Protein AF-A0A2B7ZW89-F1 (afdb_monomer)

Structure (mmCIF, N/CA/C/O backbone):
data_AF-A0A2B7ZW89-F1
#
_entry.id   AF-A0A2B7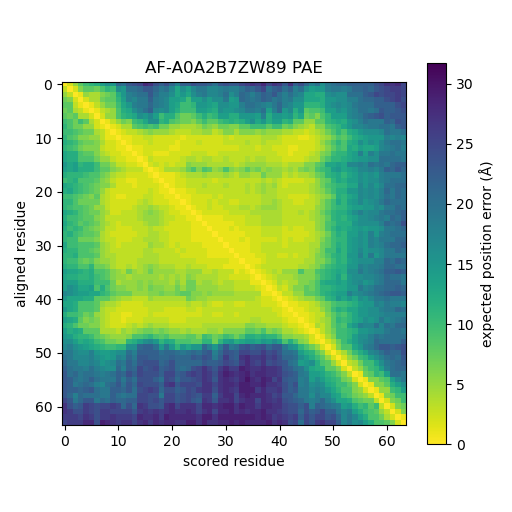ZW89-F1
#
loop_
_atom_site.group_PDB
_atom_site.id
_atom_site.type_symbol
_atom_site.label_atom_id
_atom_site.label_alt_id
_atom_site.label_comp_id
_atom_site.label_asym_id
_atom_site.label_entity_id
_atom_site.label_seq_id
_atom_site.pdbx_PDB_ins_code
_atom_site.Cartn_x
_atom_site.Cartn_y
_atom_site.Cartn_z
_atom_site.occupancy
_atom_site.B_iso_or_equiv
_atom_site.auth_seq_id
_atom_site.auth_comp_id
_atom_site.auth_asym_id
_atom_site.auth_atom_id
_atom_site.pdbx_PDB_model_num
ATOM 1 N N . ASP A 1 1 ? 18.170 14.279 0.402 1.00 41.00 1 ASP A N 1
ATOM 2 C CA . ASP A 1 1 ? 17.589 12.971 0.757 1.00 41.00 1 ASP A CA 1
ATOM 3 C C . ASP A 1 1 ? 16.204 12.799 0.173 1.00 41.00 1 ASP A C 1
ATOM 5 O O . ASP A 1 1 ? 15.240 13.365 0.678 1.00 41.00 1 ASP A O 1
ATOM 9 N N . SER A 1 2 ? 16.112 12.056 -0.927 1.00 46.78 2 SER A N 1
ATOM 10 C CA . SER A 1 2 ? 14.852 11.816 -1.627 1.00 46.78 2 SER A CA 1
ATOM 11 C C . SER A 1 2 ? 14.186 10.557 -1.072 1.00 46.78 2 SER A C 1
ATOM 13 O O . SER A 1 2 ? 14.742 9.468 -1.172 1.00 46.78 2 SER A O 1
ATOM 15 N N . LEU A 1 3 ? 12.969 10.684 -0.527 1.00 52.56 3 LEU A N 1
ATOM 16 C CA . LEU A 1 3 ? 12.110 9.561 -0.089 1.00 52.56 3 LEU A CA 1
ATOM 17 C C . LEU A 1 3 ? 11.995 8.450 -1.152 1.00 52.56 3 LEU A C 1
ATOM 19 O O . LEU A 1 3 ? 11.838 7.274 -0.835 1.00 52.56 3 LEU A O 1
ATOM 23 N N . VAL A 1 4 ? 12.121 8.863 -2.410 1.00 50.72 4 VAL A N 1
ATOM 24 C CA . VAL A 1 4 ? 12.133 8.050 -3.619 1.00 50.72 4 VAL A CA 1
ATOM 25 C C . VAL A 1 4 ? 13.241 6.989 -3.619 1.00 50.72 4 VAL A C 1
ATOM 27 O O . VAL A 1 4 ? 12.986 5.884 -4.068 1.00 50.72 4 VAL A O 1
ATOM 30 N N . GLU A 1 5 ? 14.430 7.248 -3.068 1.00 54.12 5 GLU A N 1
ATOM 31 C CA . GLU A 1 5 ? 15.489 6.222 -2.985 1.00 54.12 5 GLU A CA 1
ATOM 32 C C . GLU A 1 5 ? 15.214 5.179 -1.895 1.00 54.12 5 GLU A C 1
ATOM 34 O O . GLU A 1 5 ? 15.678 4.046 -1.983 1.00 54.12 5 GLU A O 1
ATOM 39 N N . LYS A 1 6 ? 14.445 5.545 -0.863 1.00 54.16 6 LYS A N 1
ATOM 40 C CA . LYS A 1 6 ? 14.226 4.700 0.321 1.00 54.16 6 LYS A CA 1
ATOM 41 C C . LYS A 1 6 ? 13.004 3.789 0.209 1.00 54.16 6 LYS A C 1
ATOM 43 O O . LYS A 1 6 ? 12.941 2.765 0.886 1.00 54.16 6 LYS A O 1
ATOM 48 N N . TYR A 1 7 ? 12.037 4.171 -0.623 1.00 60.59 7 TYR A N 1
ATOM 49 C CA . TYR A 1 7 ? 10.752 3.480 -0.766 1.00 60.59 7 TYR A CA 1
ATOM 50 C C . TYR A 1 7 ? 10.424 3.091 -2.214 1.00 60.59 7 TYR A C 1
ATOM 52 O O . TYR A 1 7 ? 9.292 2.721 -2.511 1.00 60.59 7 TYR A O 1
ATOM 60 N N . ASN A 1 8 ? 11.424 3.142 -3.096 1.00 65.00 8 ASN A N 1
ATOM 61 C CA . ASN A 1 8 ? 11.359 2.581 -4.439 1.00 65.00 8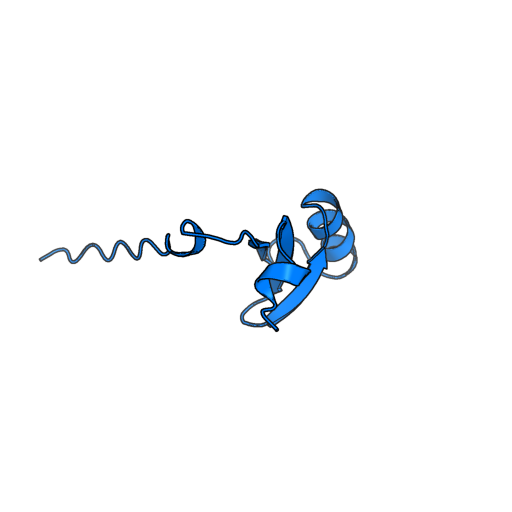 ASN A CA 1
ATOM 62 C C . ASN A 1 8 ? 10.927 1.104 -4.395 1.00 65.00 8 ASN A C 1
ATOM 64 O O . ASN A 1 8 ? 11.577 0.292 -3.737 1.00 65.00 8 ASN A O 1
ATOM 68 N N . GLY A 1 9 ? 9.837 0.773 -5.084 1.00 71.69 9 GLY A N 1
ATOM 69 C CA . GLY A 1 9 ? 9.279 -0.574 -5.168 1.00 71.69 9 GLY A CA 1
ATOM 70 C C . GLY A 1 9 ? 8.350 -0.942 -4.010 1.00 71.69 9 GLY A C 1
ATOM 71 O O . GLY A 1 9 ? 7.898 -2.082 -3.946 1.00 71.69 9 GLY A O 1
ATOM 72 N N . LYS A 1 10 ? 8.045 -0.007 -3.098 1.00 82.56 10 LYS A N 1
ATOM 73 C CA . LYS A 1 10 ? 7.142 -0.264 -1.968 1.00 82.56 10 LYS A CA 1
ATOM 74 C C . LYS A 1 10 ? 5.690 0.072 -2.286 1.00 82.56 10 LYS A C 1
ATOM 76 O O . LYS A 1 10 ? 5.384 1.001 -3.024 1.00 82.56 10 LYS A O 1
ATOM 81 N N . TYR A 1 11 ? 4.782 -0.653 -1.657 1.00 86.44 11 TYR A N 1
ATOM 82 C CA . TYR A 1 11 ? 3.341 -0.483 -1.728 1.00 86.44 11 TYR A CA 1
ATOM 83 C C . TYR A 1 11 ? 2.851 0.424 -0.600 1.00 86.44 11 TYR A C 1
ATOM 85 O O . TYR A 1 11 ? 2.977 0.114 0.584 1.00 86.44 11 TYR A O 1
ATOM 93 N N . LEU A 1 12 ? 2.276 1.555 -0.981 1.00 86.62 12 LEU A N 1
ATOM 94 C CA . LEU A 1 12 ? 1.664 2.540 -0.104 1.00 86.62 12 LEU A CA 1
ATOM 95 C C . LEU A 1 12 ? 0.183 2.224 0.044 1.00 86.62 12 LEU A C 1
ATOM 97 O O . LEU A 1 12 ? -0.542 2.116 -0.941 1.00 86.62 12 LEU A O 1
ATOM 101 N N . VAL A 1 13 ? -0.282 2.136 1.278 1.00 88.62 13 VAL A N 1
ATOM 102 C CA . VAL A 1 13 ? -1.697 1.971 1.588 1.00 88.62 13 VAL A CA 1
ATOM 103 C C . VAL A 1 13 ? -2.260 3.327 1.959 1.00 88.62 13 VAL A C 1
ATOM 105 O O . VAL A 1 13 ? -1.835 3.940 2.936 1.00 88.62 13 VAL A O 1
ATOM 108 N N . ILE A 1 14 ? -3.213 3.802 1.171 1.00 86.00 14 ILE A N 1
ATOM 109 C CA . ILE A 1 14 ? -3.810 5.128 1.262 1.00 86.00 14 ILE A CA 1
ATOM 110 C C . ILE A 1 14 ? -5.276 4.971 1.641 1.00 86.00 14 ILE A C 1
ATOM 112 O O . ILE A 1 14 ? -6.036 4.275 0.975 1.00 86.00 14 ILE A O 1
ATOM 116 N N . LYS A 1 15 ? -5.701 5.641 2.705 1.00 85.19 15 LYS A N 1
ATOM 117 C CA . LYS A 1 15 ? -7.100 5.697 3.122 1.00 85.19 15 LYS A CA 1
ATOM 118 C C . LYS A 1 15 ? -7.551 7.148 3.149 1.00 85.19 15 LYS A C 1
ATOM 120 O O . LYS A 1 15 ? -7.109 7.929 3.991 1.00 85.19 15 LYS A O 1
ATOM 125 N N . GLY A 1 16 ? -8.417 7.508 2.203 1.00 83.94 16 GLY A N 1
ATOM 126 C CA . GLY A 1 16 ? -8.769 8.905 1.950 1.00 83.94 16 GLY A CA 1
ATOM 127 C C . GLY A 1 16 ? -7.543 9.688 1.475 1.00 83.94 16 GLY A C 1
ATOM 128 O O . GLY A 1 16 ? -6.974 9.364 0.441 1.00 83.94 16 GLY A O 1
ATOM 129 N N . GLU A 1 17 ? -7.112 10.674 2.261 1.00 80.81 17 GLU A N 1
ATOM 130 C CA . GLU A 1 17 ? -5.967 11.551 1.957 1.00 80.81 17 GLU A CA 1
ATOM 131 C C . GLU A 1 17 ? -4.723 11.233 2.811 1.00 80.81 17 GLU A C 1
ATOM 133 O O . GLU A 1 17 ? -3.806 12.047 2.920 1.00 80.81 17 GLU A O 1
ATOM 138 N N . LYS A 1 18 ? -4.686 10.062 3.469 1.00 81.38 18 LYS A N 1
ATOM 139 C CA . LYS A 1 18 ? -3.585 9.671 4.363 1.00 81.38 18 LYS A CA 1
ATOM 140 C C . LYS A 1 18 ? -2.985 8.323 3.990 1.00 81.38 18 LYS A C 1
ATOM 142 O O . LYS A 1 18 ? -3.710 7.351 3.793 1.00 81.38 18 LYS A O 1
ATOM 147 N N . VAL A 1 19 ? -1.654 8.259 3.981 1.00 86.31 19 VAL A N 1
ATOM 148 C CA . VAL A 1 19 ? -0.909 6.996 3.930 1.00 86.31 19 VAL A CA 1
ATOM 149 C C . VAL A 1 19 ? -0.965 6.359 5.317 1.00 86.31 19 VAL A C 1
ATOM 151 O O . VAL A 1 19 ? -0.507 6.951 6.293 1.00 86.31 19 VAL A O 1
ATOM 154 N N . ILE A 1 20 ? -1.559 5.176 5.402 1.00 87.19 20 ILE A N 1
ATOM 155 C CA . ILE A 1 20 ? -1.739 4.410 6.640 1.00 87.19 20 ILE A CA 1
ATOM 156 C C . ILE A 1 20 ? -0.751 3.246 6.764 1.00 87.19 20 ILE A C 1
ATOM 158 O O . ILE A 1 20 ? -0.577 2.721 7.858 1.00 87.19 20 ILE A O 1
ATOM 162 N N . GLY A 1 21 ? -0.078 2.867 5.675 1.00 85.38 21 GLY A N 1
ATOM 163 C CA . GLY A 1 21 ? 0.897 1.781 5.682 1.00 85.38 21 GLY A CA 1
ATOM 164 C C . GLY A 1 21 ? 1.844 1.832 4.490 1.00 85.38 21 GLY A C 1
ATOM 165 O O . GLY A 1 21 ? 1.509 2.382 3.440 1.00 85.38 21 GLY A O 1
ATOM 166 N N . ILE A 1 22 ? 3.038 1.276 4.675 1.00 87.00 22 ILE A N 1
ATOM 167 C CA . ILE A 1 22 ? 4.067 1.140 3.644 1.00 87.00 22 ILE A CA 1
ATOM 168 C C . ILE A 1 22 ? 4.609 -0.281 3.742 1.00 87.00 22 ILE A C 1
ATOM 170 O O . ILE A 1 22 ? 5.069 -0.686 4.807 1.00 87.00 22 ILE A O 1
ATOM 174 N N . TYR A 1 23 ? 4.565 -1.015 2.639 1.00 86.94 23 TYR A N 1
ATOM 175 C CA . TYR A 1 23 ? 4.918 -2.430 2.585 1.00 86.94 23 TYR A CA 1
ATOM 176 C C . TYR A 1 23 ? 5.838 -2.715 1.410 1.00 86.94 23 TYR A C 1
ATOM 178 O O . TYR A 1 23 ? 5.860 -1.977 0.434 1.00 86.94 23 TYR A O 1
ATOM 186 N N . ASP A 1 24 ? 6.589 -3.803 1.478 1.00 82.69 24 ASP A N 1
ATOM 187 C CA . ASP A 1 24 ? 7.476 -4.219 0.393 1.00 82.69 24 ASP A CA 1
ATOM 188 C C . ASP A 1 24 ? 6.741 -4.995 -0.709 1.00 82.69 24 ASP A C 1
ATOM 190 O O . ASP A 1 24 ? 7.165 -4.981 -1.861 1.00 82.69 24 ASP A O 1
ATOM 194 N N . THR A 1 25 ? 5.610 -5.632 -0.390 1.00 83.69 25 THR A N 1
ATOM 195 C CA . THR A 1 25 ? 4.834 -6.429 -1.348 1.00 83.69 25 THR A CA 1
ATOM 196 C C . THR A 1 25 ? 3.352 -6.047 -1.353 1.00 83.69 25 THR A C 1
ATOM 198 O O . THR A 1 25 ? 2.797 -5.627 -0.336 1.00 83.69 25 THR A O 1
ATOM 201 N N . ALA A 1 26 ? 2.688 -6.221 -2.503 1.00 82.88 26 ALA A N 1
ATOM 202 C CA . ALA A 1 26 ? 1.244 -6.000 -2.643 1.00 82.88 26 ALA A CA 1
ATOM 203 C C . ALA A 1 26 ? 0.439 -6.910 -1.708 1.00 82.88 26 ALA A C 1
ATOM 205 O O . ALA A 1 26 ? -0.599 -6.520 -1.179 1.00 82.88 26 ALA A O 1
ATOM 206 N N . VAL A 1 27 ? 0.939 -8.133 -1.532 1.00 87.19 27 VAL A N 1
ATOM 207 C CA . VAL A 1 27 ? 0.332 -9.181 -0.717 1.00 87.19 27 VAL A CA 1
ATOM 208 C C . VAL A 1 27 ? 0.345 -8.760 0.747 1.00 87.19 27 VAL A C 1
ATOM 210 O O . VAL A 1 27 ? -0.714 -8.728 1.365 1.00 87.19 27 VAL A O 1
ATOM 213 N N . ASP A 1 28 ? 1.498 -8.342 1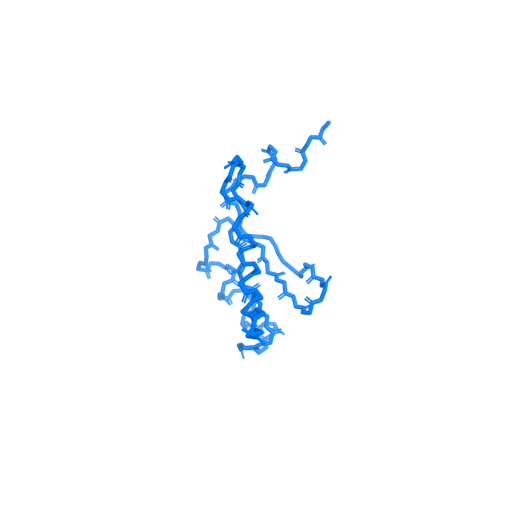.277 1.00 87.62 28 ASP A N 1
ATOM 214 C CA . ASP A 1 28 ? 1.590 -7.855 2.657 1.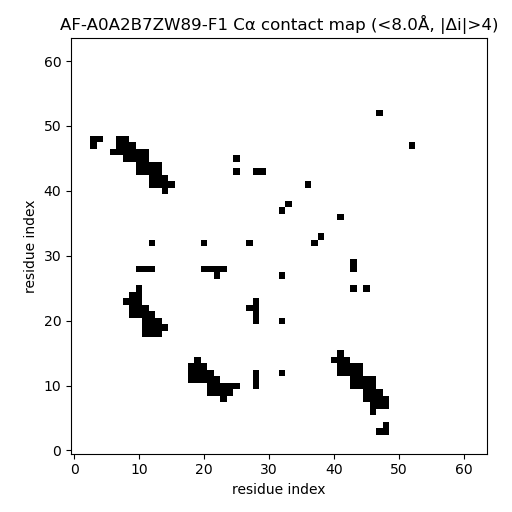00 87.62 28 ASP A CA 1
ATOM 215 C C . ASP A 1 28 ? 0.726 -6.611 2.865 1.00 87.62 28 ASP A C 1
ATOM 217 O O . ASP A 1 28 ? -0.019 -6.538 3.838 1.00 87.62 28 ASP A O 1
ATOM 221 N N . ALA A 1 29 ? 0.743 -5.669 1.914 1.00 87.75 29 ALA A N 1
ATOM 222 C CA . ALA A 1 29 ? -0.106 -4.483 1.978 1.00 87.75 29 ALA A CA 1
ATOM 223 C C . ALA A 1 29 ? -1.594 -4.833 2.0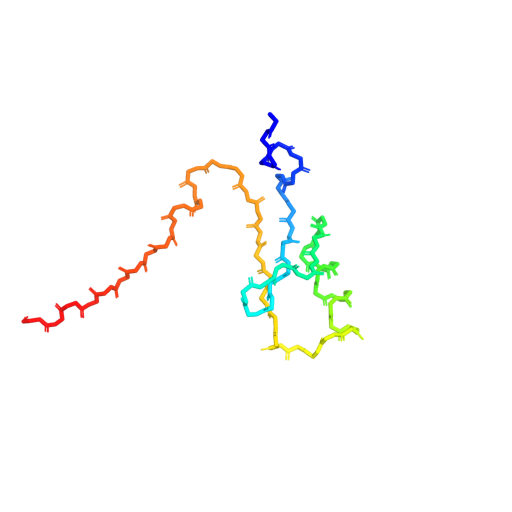72 1.00 87.75 29 ALA A C 1
ATOM 225 O O . ALA A 1 29 ? -2.330 -4.193 2.819 1.00 87.75 29 ALA A O 1
ATOM 226 N N . TYR A 1 30 ? -2.041 -5.849 1.337 1.00 85.69 30 TYR A N 1
ATOM 227 C CA . TYR A 1 30 ? -3.426 -6.300 1.351 1.00 85.69 30 TYR A CA 1
ATOM 2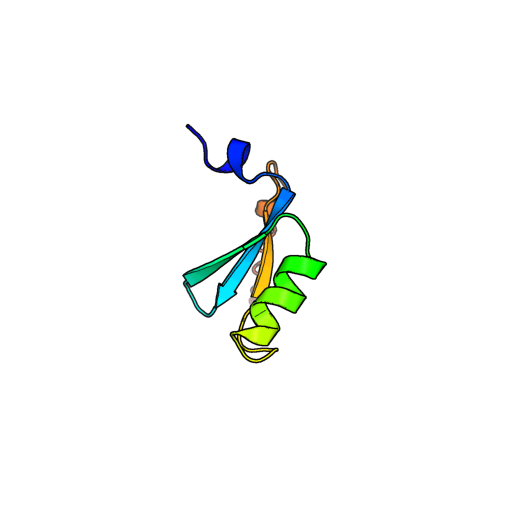28 C C . TYR A 1 30 ? -3.775 -7.036 2.646 1.00 85.69 30 TYR A C 1
ATOM 230 O O . TYR A 1 30 ? -4.676 -6.603 3.365 1.00 85.69 30 TYR A O 1
ATOM 238 N N . PHE A 1 31 ? -3.035 -8.098 2.973 1.00 89.69 31 PHE A N 1
ATOM 239 C CA . PHE A 1 31 ? -3.341 -8.976 4.104 1.00 89.69 31 PHE A CA 1
ATOM 240 C C . PHE A 1 31 ? -3.138 -8.299 5.461 1.00 89.69 31 PHE A C 1
ATOM 242 O O . PHE A 1 31 ? -3.883 -8.567 6.401 1.00 89.69 31 PHE A O 1
ATOM 249 N N . GLU A 1 32 ? -2.144 -7.422 5.602 1.00 89.25 32 GLU A N 1
ATOM 250 C CA . GLU A 1 32 ? -1.938 -6.696 6.859 1.00 89.25 32 GLU A CA 1
ATOM 251 C C . GLU A 1 32 ? -2.964 -5.578 7.023 1.00 89.25 32 GLU A C 1
ATOM 253 O O . GLU A 1 32 ? -3.490 -5.375 8.118 1.00 89.25 32 GLU A O 1
ATOM 258 N N . THR A 1 33 ? -3.313 -4.884 5.936 1.00 87.44 33 THR A N 1
ATOM 259 C CA . THR A 1 33 ? -4.302 -3.806 6.015 1.00 87.44 33 THR A CA 1
ATOM 260 C C . THR A 1 33 ? -5.710 -4.350 6.213 1.00 87.44 33 THR A C 1
ATOM 262 O O . THR A 1 33 ? -6.446 -3.770 7.004 1.00 87.44 33 THR A O 1
ATOM 265 N N . GLU A 1 34 ? -6.097 -5.466 5.583 1.00 88.75 34 GLU A N 1
ATOM 266 C CA . GLU A 1 34 ? -7.453 -6.023 5.729 1.00 88.75 34 GLU A CA 1
ATOM 267 C C . GLU A 1 34 ? -7.775 -6.465 7.164 1.00 88.75 34 GLU A C 1
ATOM 269 O O . GLU A 1 34 ? -8.922 -6.387 7.605 1.00 88.75 34 GLU A O 1
ATOM 274 N N . LYS A 1 35 ? -6.749 -6.878 7.923 1.00 88.06 35 LYS A N 1
ATOM 275 C CA . LYS A 1 35 ? -6.875 -7.251 9.341 1.00 88.06 35 LYS A CA 1
ATOM 276 C C . LYS A 1 35 ? -7.254 -6.062 10.221 1.00 88.06 35 LYS A C 1
ATOM 278 O O . LYS A 1 35 ? -7.897 -6.242 11.252 1.00 88.06 35 LYS A O 1
ATOM 283 N N . ILE A 1 36 ? -6.827 -4.860 9.837 1.00 86.81 36 ILE A N 1
ATOM 284 C CA . ILE A 1 36 ? -6.965 -3.630 10.631 1.00 86.81 36 ILE A CA 1
ATOM 285 C C . ILE A 1 36 ? -8.086 -2.739 10.069 1.00 86.81 36 ILE A C 1
ATOM 287 O O . ILE A 1 36 ? -8.762 -2.012 10.802 1.00 86.81 36 ILE A O 1
ATOM 291 N N . HIS A 1 37 ? -8.308 -2.785 8.758 1.00 84.50 37 HIS A N 1
ATOM 292 C CA . HIS A 1 37 ? -9.242 -1.944 8.024 1.00 84.50 37 HIS A CA 1
ATOM 293 C C . HIS A 1 37 ? -10.046 -2.766 7.021 1.00 84.50 37 HIS A C 1
ATOM 295 O O . HIS A 1 37 ? -9.505 -3.575 6.284 1.00 84.50 37 HIS A O 1
ATOM 301 N N . ALA A 1 38 ? -11.348 -2.498 6.923 1.00 84.06 38 ALA A N 1
ATOM 302 C CA . ALA A 1 38 ? -12.203 -3.199 5.974 1.00 84.06 38 ALA A CA 1
ATOM 303 C C . ALA A 1 38 ? -11.748 -2.997 4.515 1.00 84.06 38 ALA A C 1
ATOM 305 O O . ALA A 1 38 ? -11.438 -1.873 4.093 1.00 84.06 38 ALA A O 1
ATOM 306 N N . LEU A 1 39 ? -11.768 -4.088 3.747 1.00 79.62 39 LEU A N 1
ATOM 307 C CA . LEU A 1 39 ? -11.533 -4.096 2.305 1.00 79.62 39 LEU A CA 1
ATOM 308 C C . LEU A 1 39 ? -12.479 -3.118 1.594 1.00 79.62 39 LEU A C 1
ATOM 310 O O . LEU A 1 39 ? -13.651 -2.996 1.945 1.00 79.62 39 LEU A O 1
ATOM 314 N N . GLY A 1 40 ? -11.949 -2.383 0.615 1.00 80.81 40 GLY A N 1
ATOM 315 C CA . GLY A 1 40 ? -12.678 -1.320 -0.088 1.00 80.81 40 GLY A CA 1
ATOM 316 C C . GLY A 1 40 ? -12.676 0.041 0.619 1.00 80.81 40 GLY A C 1
ATOM 317 O O . GLY A 1 40 ? -13.171 1.011 0.053 1.00 80.81 40 GLY A O 1
ATOM 318 N N . THR A 1 41 ? -12.093 0.155 1.823 1.00 86.62 41 THR A N 1
ATOM 319 C CA . THR A 1 41 ? -11.925 1.453 2.515 1.00 86.62 41 THR A CA 1
ATOM 320 C C . THR A 1 41 ? -10.544 2.082 2.336 1.00 86.62 41 THR A C 1
ATOM 322 O O . THR A 1 41 ? -10.300 3.168 2.856 1.00 86.62 41 THR A O 1
ATOM 325 N N . PHE A 1 42 ? -9.639 1.409 1.630 1.00 88.38 42 PHE A N 1
ATOM 326 C CA . PHE A 1 42 ? -8.272 1.851 1.381 1.00 88.38 42 PHE A CA 1
ATOM 327 C C . PHE A 1 42 ? -7.825 1.434 -0.024 1.00 88.38 42 PHE A C 1
ATOM 329 O O . PHE A 1 42 ? -8.403 0.535 -0.635 1.00 88.38 42 PHE A O 1
ATOM 336 N N . LEU A 1 43 ? -6.790 2.099 -0.521 1.00 85.69 43 LEU A N 1
ATOM 337 C CA . LEU A 1 43 ? -6.191 1.924 -1.834 1.00 85.69 43 LEU A CA 1
ATOM 338 C C . LEU A 1 43 ? -4.727 1.532 -1.656 1.00 85.69 43 LEU A C 1
ATOM 340 O O . LEU A 1 43 ? -4.020 2.149 -0.867 1.00 85.69 43 LEU A O 1
ATOM 344 N N . ILE A 1 44 ? -4.269 0.515 -2.380 1.00 87.31 44 ILE A N 1
ATOM 345 C CA . ILE A 1 44 ? -2.863 0.101 -2.387 1.00 87.31 44 ILE A CA 1
ATOM 346 C C . ILE A 1 44 ? -2.235 0.622 -3.680 1.00 87.31 44 ILE A C 1
ATOM 348 O O . ILE A 1 44 ? -2.693 0.279 -4.767 1.00 87.31 44 ILE A O 1
ATOM 352 N N . GLN A 1 45 ? -1.195 1.442 -3.565 1.00 83.75 45 GLN A N 1
ATOM 353 C CA . GLN A 1 45 ? -0.490 2.065 -4.681 1.00 83.75 45 GLN A CA 1
ATOM 354 C C . GLN A 1 45 ? 0.993 1.700 -4.631 1.00 83.75 45 GLN A C 1
ATOM 356 O O . GLN A 1 45 ? 1.665 1.966 -3.638 1.00 83.75 45 GLN A O 1
ATOM 361 N N . LEU A 1 46 ? 1.527 1.136 -5.712 1.00 82.62 46 LEU A N 1
ATOM 362 C CA . LEU A 1 46 ? 2.964 0.903 -5.840 1.00 82.62 46 LEU A CA 1
ATOM 363 C C . LEU A 1 46 ? 3.703 2.237 -6.047 1.00 82.62 46 LEU A C 1
ATOM 365 O O . LEU A 1 46 ? 3.280 3.070 -6.854 1.00 82.62 46 LEU A O 1
ATOM 369 N N . CYS A 1 47 ? 4.789 2.437 -5.302 1.00 71.56 47 CYS A N 1
ATOM 370 C CA . CYS A 1 47 ? 5.680 3.586 -5.381 1.00 71.56 47 CYS A CA 1
ATOM 371 C C . CYS A 1 47 ? 6.905 3.224 -6.229 1.00 71.56 47 CYS A C 1
ATOM 373 O O . CYS A 1 47 ? 7.820 2.565 -5.743 1.00 71.56 47 CYS A O 1
ATOM 375 N N . GLU A 1 48 ? 6.934 3.658 -7.489 1.00 66.12 48 GLU A N 1
ATOM 376 C CA . GLU A 1 48 ? 8.083 3.468 -8.386 1.00 66.12 48 GLU A CA 1
ATOM 377 C C . GLU A 1 48 ? 8.717 4.829 -8.743 1.00 66.12 48 GLU A C 1
ATOM 379 O O . GLU A 1 48 ? 7.999 5.783 -9.059 1.00 66.12 48 GLU A O 1
ATOM 384 N N . PRO A 1 49 ? 10.054 4.964 -8.693 1.00 58.81 49 PRO A N 1
ATOM 385 C CA . PRO A 1 49 ? 10.781 6.102 -9.217 1.00 58.81 49 PRO A CA 1
ATOM 386 C C . PRO A 1 49 ? 10.775 6.089 -10.731 1.00 58.81 49 PRO A C 1
ATOM 388 O O . PRO A 1 49 ? 11.114 5.091 -11.360 1.00 58.81 49 PRO A O 1
ATOM 391 N N . GLY A 1 50 ? 10.571 7.275 -11.286 1.00 51.34 50 GLY A N 1
ATOM 392 C CA . GLY A 1 50 ? 10.964 7.578 -12.653 1.00 51.34 50 GLY A CA 1
ATOM 393 C C . GLY A 1 50 ? 9.809 7.480 -13.633 1.00 51.34 50 GLY A C 1
ATOM 394 O O . GLY A 1 50 ? 9.324 6.398 -13.945 1.00 51.34 50 GLY A O 1
ATOM 395 N N . GLU A 1 51 ? 9.410 8.657 -14.119 1.00 48.44 51 GLU A N 1
ATOM 396 C CA . GLU A 1 51 ? 8.615 8.939 -15.328 1.00 48.44 51 GLU A CA 1
ATOM 397 C C . GLU A 1 51 ? 7.192 8.359 -15.441 1.00 48.44 51 GLU A C 1
ATOM 399 O O . GLU A 1 51 ? 6.336 9.013 -16.029 1.00 48.44 51 GLU A O 1
ATOM 404 N N . ASN A 1 52 ? 6.866 7.230 -14.810 1.00 48.75 52 ASN A N 1
ATOM 405 C CA . ASN A 1 52 ? 5.547 6.589 -14.911 1.00 48.75 52 ASN A CA 1
ATOM 406 C C . ASN A 1 52 ? 4.547 7.032 -13.827 1.00 48.75 52 ASN A C 1
ATOM 408 O O . ASN A 1 52 ? 3.339 6.851 -13.989 1.00 48.75 52 ASN A O 1
ATOM 412 N N . ALA A 1 53 ? 5.016 7.702 -12.768 1.00 46.59 53 ALA A N 1
ATOM 413 C CA . ALA A 1 53 ? 4.157 8.327 -11.754 1.00 46.5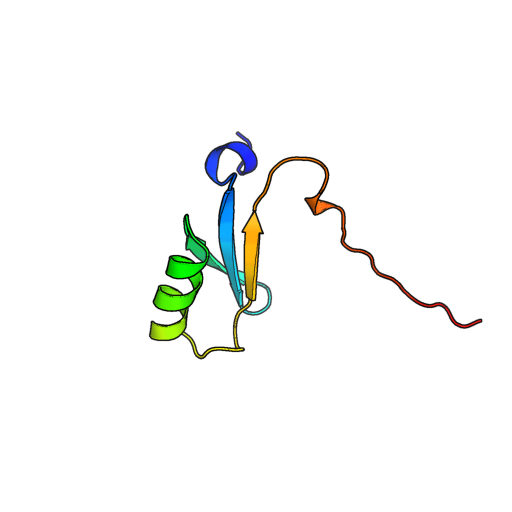9 53 ALA A CA 1
ATOM 414 C C . ALA A 1 53 ? 3.362 9.545 -12.287 1.00 46.59 53 ALA A C 1
ATOM 416 O O . ALA A 1 53 ? 2.488 10.061 -11.593 1.00 46.59 53 ALA A O 1
ATOM 417 N N . TYR A 1 54 ? 3.639 9.994 -13.520 1.00 44.59 54 TYR A N 1
ATOM 418 C CA . TYR A 1 54 ? 2.932 11.089 -14.196 1.00 44.59 54 TYR A CA 1
ATOM 419 C C . TYR A 1 54 ? 1.668 10.667 -14.948 1.00 44.59 54 TYR A C 1
ATOM 421 O O . TYR A 1 54 ? 1.032 11.507 -15.583 1.00 44.59 54 TYR A O 1
ATOM 429 N N . THR A 1 55 ? 1.232 9.411 -14.854 1.00 47.50 55 THR A N 1
ATOM 430 C CA . THR A 1 55 ? -0.050 9.019 -15.456 1.00 47.50 55 THR A CA 1
ATOM 431 C C . THR A 1 55 ? -1.210 9.276 -14.491 1.00 47.50 55 THR A C 1
ATOM 433 O O . THR A 1 55 ? -2.028 8.405 -14.221 1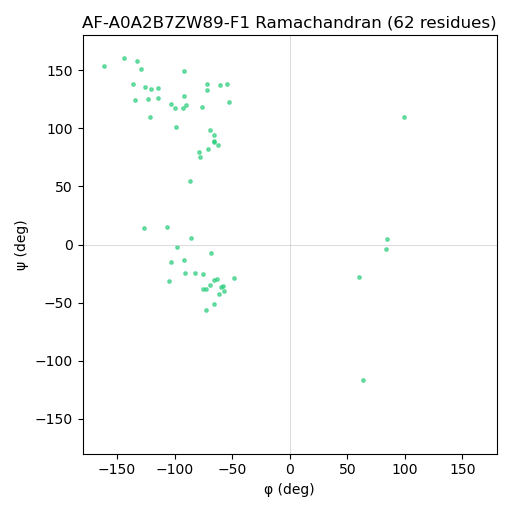.00 47.50 55 THR A O 1
ATOM 436 N N . GLN A 1 56 ? -1.336 10.512 -14.001 1.00 52.91 56 GLN A N 1
ATOM 437 C CA . GLN A 1 56 ? -2.674 11.060 -13.793 1.00 52.91 56 GLN A CA 1
ATOM 438 C C . GLN A 1 56 ? -3.178 11.513 -15.161 1.00 52.91 56 GLN A C 1
ATOM 440 O O . GLN A 1 56 ? -3.135 12.693 -15.505 1.00 52.91 56 GLN A O 1
ATOM 445 N N . THR A 1 57 ? -3.661 10.573 -15.974 1.00 45.97 57 THR A N 1
ATOM 446 C CA . THR A 1 57 ? -4.510 10.944 -17.106 1.00 45.97 57 THR A CA 1
ATOM 447 C C . THR A 1 57 ? -5.847 11.402 -16.531 1.00 45.97 57 THR A C 1
ATOM 449 O O . THR A 1 57 ? -6.817 10.650 -16.484 1.00 45.97 57 THR A O 1
ATOM 452 N N . PHE A 1 58 ? -5.911 12.660 -16.090 1.00 53.88 58 PHE A N 1
ATOM 453 C CA . PHE A 1 58 ? -7.170 13.392 -16.044 1.00 53.88 58 PHE A CA 1
ATOM 454 C C . PHE A 1 58 ? -7.663 13.507 -17.484 1.00 53.88 58 PHE A C 1
ATOM 456 O O . PHE A 1 58 ? -7.393 14.476 -18.192 1.00 53.88 58 PHE A O 1
ATOM 463 N N . ARG A 1 59 ? -8.381 12.487 -17.955 1.00 53.44 59 ARG A N 1
ATOM 464 C CA . ARG A 1 59 ? -9.192 12.620 -19.158 1.00 53.44 59 ARG A CA 1
ATOM 465 C C .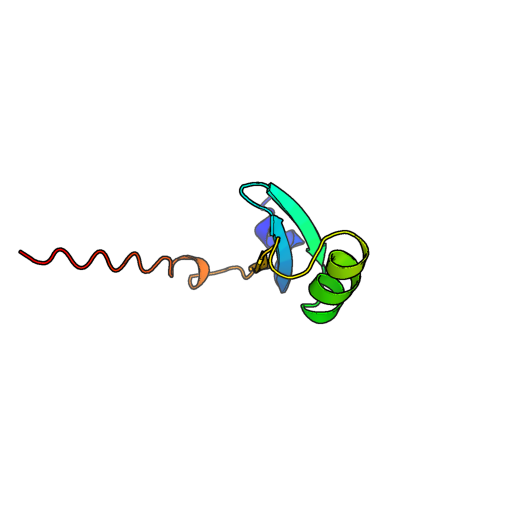 ARG A 1 59 ? -10.464 13.360 -18.768 1.00 53.44 59 ARG A C 1
ATOM 467 O O . ARG A 1 59 ? -11.530 12.766 -18.652 1.00 53.44 59 ARG A O 1
ATOM 474 N N . SER A 1 60 ? -10.338 14.669 -18.568 1.00 56.78 60 SER A N 1
ATOM 475 C CA . SER A 1 60 ? -11.479 15.571 -18.657 1.00 56.78 60 SER A CA 1
ATOM 476 C C . SER A 1 60 ? -11.932 15.540 -20.109 1.00 56.78 60 SER A C 1
ATOM 478 O O . SER A 1 60 ? -11.369 16.223 -20.962 1.00 56.78 60 SER A O 1
ATOM 480 N N . VAL A 1 61 ? -12.912 14.691 -20.418 1.00 57.41 61 VAL A N 1
ATOM 481 C CA . VAL A 1 61 ? -13.693 14.865 -21.640 1.00 57.41 61 VAL A CA 1
ATOM 482 C C . VAL A 1 61 ? -14.473 16.165 -21.475 1.00 57.41 61 VAL A C 1
ATOM 484 O O . VAL A 1 61 ? -15.578 16.190 -20.944 1.00 57.41 61 VAL A O 1
ATOM 487 N N . LEU A 1 62 ? -13.858 17.273 -21.886 1.00 56.00 62 LEU A N 1
ATOM 488 C CA . LEU A 1 62 ? -14.592 18.478 -22.227 1.00 56.00 62 LEU A CA 1
ATOM 489 C C . LEU A 1 62 ? -15.409 18.115 -23.473 1.00 56.00 62 LEU A C 1
ATOM 491 O O . LEU A 1 62 ? -14.923 18.213 -24.596 1.00 56.00 62 LEU A O 1
ATOM 495 N N . PHE A 1 63 ? -16.613 17.587 -23.267 1.00 56.19 63 PHE A N 1
ATOM 496 C CA . PHE A 1 63 ? -17.632 17.597 -24.304 1.00 56.19 63 PHE A CA 1
ATOM 497 C C . PHE A 1 63 ? -18.047 19.059 -24.468 1.00 56.19 63 PHE A C 1
ATOM 499 O O . PHE A 1 63 ? -18.796 19.589 -23.648 1.00 56.19 63 PHE A O 1
ATOM 506 N N . SER A 1 64 ? -17.485 19.710 -25.484 1.00 44.03 64 SER A N 1
ATOM 507 C CA . SER A 1 64 ? -18.026 20.928 -26.079 1.00 44.03 64 SER A CA 1
ATOM 508 C C . SER A 1 64 ? -18.410 20.653 -27.520 1.00 44.03 64 SER A C 1
ATOM 510 O O . SER A 1 64 ? -17.801 19.747 -28.132 1.00 44.03 64 SER A O 1
#

Mean predicted aligned error: 11.16 Å

pLDDT: mean 72.22, std 16.51, range [41.0, 89.69]

Radius of gyration: 14.37 Å; Cα contacts (8 Å, |Δi|>4): 76; chains: 1; bounding box: 36×30×37 Å

Sequence (64 aa):
DSLVEKYNGKYLVIKGEKVIGIYDTAVDAYFETEKIHALGTFLIQLCEPGENAYTQTFRSVLFS

Foldseek 3Di:
DDVQVVQAQWKFKAAPHDGPDIGNDPVCSVVVCCVVDPPPRIDIDTRHDDDPVPPPPPPPPPPD

Solvent-accessible surface area (backbone atoms only — not comparable to full-atom values): 4102 Å² total; per-residue (Å²): 140,62,68,57,78,80,41,53,63,21,19,36,31,32,41,87,96,39,78,79,45,78,28,76,38,71,63,56,43,48,60,59,43,48,76,78,40,63,83,86,63,57,47,80,42,78,35,63,72,74,86,66,78,69,72,72,76,79,77,75,78,77,85,121

Nearest PDB structures (foldseek):
  2ygb-assembly1_B  TM=3.466E-01  e=9.500E+00  Vaccinia virus Western Reserve
  4gfh-assembly1_F  TM=3.541E-01  e=9.500E+00  Saccharomyces cerevisiae S288C

Secondary structure (DSSP, 8-state):
--HHHHHTTEEEEEETTEEEEEESSHHHHHHHHHHHS-TTSSEEEEE--SSGGG----------